Protein AF-A0A521RPM9-F1 (afdb_monomer_lite)

Radius of gyration: 12.96 Å; chains: 1; bounding box: 24×24×39 Å

pLDDT: mean 89.93, std 11.12, range [47.91, 98.19]

Sequence (60 aa):
MASLTDAAIRQAMKRVELDSTQESLVDGEGRGTGRLVLVLKPMPTRVTADWMAQQWRDGK

Secondary structure (DSSP, 8-state):
-----HHHHHHHHHHHHHH---EEEEES--BSS-EEEEEEEEETTEEEEEEEEE-BPTT-

Structure (mmCIF, N/CA/C/O backbone):
data_AF-A0A521RPM9-F1
#
_entry.id   AF-A0A521RPM9-F1
#
loop_
_atom_site.group_PDB
_atom_site.id
_atom_site.type_symbol
_atom_site.label_atom_id
_atom_site.label_alt_id
_atom_site.label_comp_id
_atom_site.label_asym_id
_atom_site.label_entity_id
_atom_site.label_seq_id
_atom_site.pdbx_PDB_ins_code
_atom_site.Cartn_x
_atom_site.Cartn_y
_atom_site.Cartn_z
_atom_site.occupancy
_atom_site.B_iso_or_equiv
_atom_site.auth_seq_id
_atom_site.auth_comp_id
_atom_site.auth_asym_id
_atom_site.auth_atom_id
_atom_site.pdbx_PDB_model_num
ATOM 1 N N . MET A 1 1 ? 8.681 8.638 -12.628 1.00 47.91 1 MET A N 1
ATOM 2 C CA . MET A 1 1 ? 8.476 9.468 -11.418 1.00 47.91 1 MET A CA 1
ATOM 3 C C . MET A 1 1 ? 8.134 8.516 -10.296 1.00 47.91 1 MET A C 1
ATOM 5 O O . MET A 1 1 ? 7.213 7.743 -10.502 1.00 47.91 1 MET A O 1
ATOM 9 N N . ALA A 1 2 ? 8.882 8.526 -9.190 1.00 55.69 2 ALA A N 1
ATOM 10 C CA . ALA A 1 2 ? 8.600 7.636 -8.066 1.00 55.69 2 ALA A CA 1
ATOM 11 C C . ALA A 1 2 ? 7.253 8.026 -7.435 1.00 55.69 2 ALA A C 1
ATOM 13 O O . ALA A 1 2 ? 7.123 9.122 -6.887 1.00 55.69 2 ALA A O 1
ATOM 14 N N . SER A 1 3 ? 6.233 7.187 -7.596 1.00 71.44 3 SER A N 1
ATOM 15 C CA . SER A 1 3 ? 4.859 7.468 -7.152 1.00 71.44 3 SER A CA 1
ATOM 16 C C . SER A 1 3 ? 4.623 7.126 -5.674 1.00 71.44 3 SER A C 1
ATOM 18 O O . SER A 1 3 ? 3.706 7.661 -5.046 1.00 71.44 3 SER A O 1
ATOM 20 N N . LEU A 1 4 ? 5.457 6.261 -5.092 1.00 88.06 4 LEU A N 1
ATOM 21 C CA . LEU A 1 4 ? 5.295 5.746 -3.733 1.00 88.06 4 LEU A CA 1
ATOM 22 C C . LEU A 1 4 ? 5.971 6.649 -2.698 1.00 88.06 4 LEU A C 1
ATOM 24 O O . LEU A 1 4 ? 7.013 6.329 -2.131 1.00 88.06 4 LEU A O 1
ATOM 28 N N . THR A 1 5 ? 5.356 7.800 -2.440 1.00 92.25 5 THR A N 1
ATOM 29 C CA . THR A 1 5 ? 5.791 8.700 -1.362 1.00 92.25 5 THR A CA 1
ATOM 30 C C . THR A 1 5 ? 5.249 8.253 -0.001 1.00 92.25 5 THR A C 1
ATOM 32 O O . THR A 1 5 ? 4.172 7.662 0.086 1.00 92.25 5 THR A O 1
ATOM 35 N N . ASP A 1 6 ? 5.947 8.598 1.087 1.00 93.50 6 ASP A N 1
ATOM 36 C CA . ASP A 1 6 ? 5.481 8.334 2.462 1.00 93.50 6 ASP A CA 1
ATOM 37 C C . ASP A 1 6 ? 4.078 8.917 2.718 1.00 93.50 6 ASP A C 1
ATOM 39 O O . ASP A 1 6 ? 3.216 8.259 3.300 1.00 93.50 6 ASP A O 1
ATOM 43 N N . ALA A 1 7 ? 3.804 10.119 2.197 1.00 94.88 7 ALA A N 1
ATOM 44 C CA . ALA A 1 7 ? 2.492 10.752 2.301 1.00 94.88 7 ALA A CA 1
ATOM 45 C C . ALA A 1 7 ? 1.392 9.927 1.608 1.00 94.88 7 ALA A C 1
ATOM 47 O O . ALA A 1 7 ? 0.329 9.711 2.196 1.00 94.88 7 ALA A O 1
ATOM 48 N N . ALA A 1 8 ? 1.657 9.422 0.398 1.00 94.25 8 ALA A N 1
ATOM 49 C CA . ALA A 1 8 ? 0.717 8.576 -0.335 1.00 94.25 8 ALA A CA 1
ATOM 50 C C . ALA A 1 8 ? 0.440 7.260 0.409 1.00 94.25 8 ALA A C 1
ATOM 52 O O . ALA A 1 8 ? -0.717 6.855 0.532 1.00 94.25 8 ALA A O 1
ATOM 53 N N . ILE A 1 9 ? 1.481 6.636 0.971 1.00 95.31 9 ILE A N 1
ATOM 54 C CA . ILE A 1 9 ? 1.361 5.395 1.746 1.00 95.31 9 ILE A CA 1
ATOM 55 C C . ILE A 1 9 ? 0.515 5.625 3.003 1.00 95.31 9 ILE A C 1
ATOM 57 O O . ILE A 1 9 ? -0.432 4.880 3.250 1.00 95.31 9 ILE A O 1
ATOM 61 N N . ARG A 1 10 ? 0.786 6.685 3.777 1.00 96.06 10 ARG A N 1
ATOM 62 C CA . ARG A 1 10 ? -0.011 7.022 4.971 1.00 96.06 10 ARG A CA 1
ATOM 63 C C . ARG A 1 10 ? -1.471 7.293 4.637 1.00 96.06 10 A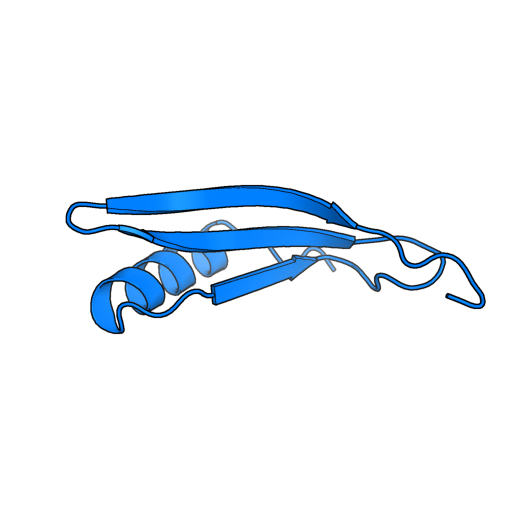RG A C 1
ATOM 65 O O . ARG A 1 10 ? -2.352 6.884 5.390 1.00 96.06 10 ARG A O 1
ATOM 72 N N . GLN A 1 11 ? -1.736 7.987 3.533 1.00 96.81 11 GLN A N 1
ATOM 73 C CA . GLN A 1 11 ? -3.102 8.287 3.121 1.00 96.81 11 GLN A CA 1
ATOM 74 C C . GLN A 1 11 ? -3.854 7.022 2.693 1.00 96.81 11 GLN A C 1
ATOM 76 O O . GLN A 1 11 ? -5.008 6.852 3.079 1.00 96.81 11 GLN A O 1
ATOM 81 N N . ALA A 1 12 ? -3.199 6.123 1.956 1.00 96.56 12 ALA A N 1
ATOM 82 C CA . ALA A 1 12 ? -3.774 4.836 1.577 1.00 96.56 12 ALA A CA 1
ATOM 83 C C . ALA A 1 12 ? -4.034 3.943 2.798 1.00 96.56 12 ALA A C 1
ATOM 85 O O . ALA A 1 12 ? -5.116 3.381 2.917 1.00 96.56 12 ALA A O 1
ATOM 86 N N . MET A 1 13 ? -3.112 3.886 3.768 1.00 96.88 13 MET A N 1
ATOM 87 C CA . MET A 1 13 ? -3.341 3.139 5.013 1.00 96.88 13 MET A CA 1
ATOM 88 C C . MET A 1 13 ? -4.587 3.631 5.761 1.00 96.88 13 MET A C 1
ATOM 90 O O . MET A 1 13 ? -5.376 2.806 6.208 1.00 96.88 13 MET A O 1
ATOM 94 N N . LYS A 1 14 ? -4.806 4.953 5.838 1.00 97.56 14 LYS A N 1
ATOM 95 C CA . LYS A 1 14 ? -6.021 5.521 6.448 1.00 97.56 14 LYS A CA 1
ATOM 96 C C . LYS A 1 14 ? -7.296 5.128 5.701 1.00 97.56 14 LYS A C 1
ATOM 98 O O . LYS A 1 14 ? -8.293 4.826 6.342 1.00 97.56 14 LYS A O 1
ATOM 103 N N . ARG A 1 15 ? -7.282 5.135 4.363 1.00 97.62 15 ARG A N 1
ATOM 104 C CA . ARG A 1 15 ? -8.440 4.690 3.565 1.00 97.62 15 ARG A CA 1
ATOM 105 C C . ARG A 1 15 ? -8.750 3.218 3.807 1.00 97.62 15 ARG A C 1
ATOM 107 O O . ARG A 1 15 ? -9.885 2.876 4.098 1.00 97.62 15 ARG A O 1
ATOM 114 N N . VAL A 1 16 ? -7.728 2.364 3.772 1.00 98.12 16 VAL A N 1
ATOM 115 C CA . VAL A 1 16 ? -7.863 0.921 4.021 1.00 98.12 16 VAL A CA 1
ATOM 116 C C . VAL A 1 16 ? -8.411 0.637 5.420 1.00 98.12 16 VAL A C 1
ATOM 118 O O . VAL A 1 16 ? -9.246 -0.249 5.578 1.00 98.12 16 VAL A O 1
ATOM 121 N N . GLU A 1 17 ? -7.960 1.387 6.428 1.00 97.12 17 GLU A N 1
ATOM 122 C CA . GLU A 1 17 ? -8.473 1.304 7.799 1.00 97.12 17 GLU A CA 1
ATOM 123 C C . GLU A 1 17 ? -9.962 1.677 7.879 1.00 97.12 17 GLU A C 1
ATOM 125 O O . GLU A 1 17 ? -10.744 0.931 8.463 1.00 97.12 17 GLU A O 1
ATOM 130 N N . LEU A 1 18 ? -10.359 2.800 7.272 1.00 97.25 18 LEU A N 1
ATOM 131 C CA . LEU A 1 18 ? -11.736 3.304 7.322 1.00 97.25 18 LEU A CA 1
ATOM 132 C C . LEU A 1 18 ? -12.713 2.439 6.517 1.00 97.25 18 LEU A C 1
ATOM 134 O O . LEU A 1 18 ? -13.791 2.104 7.003 1.00 97.25 18 LEU A O 1
ATOM 138 N N . ASP A 1 19 ? -12.320 2.053 5.307 1.00 96.06 19 ASP A N 1
ATOM 139 C CA . ASP A 1 19 ? -13.206 1.405 4.337 1.00 96.06 19 ASP A CA 1
ATOM 140 C C . ASP A 1 19 ? -13.133 -0.126 4.417 1.00 96.06 19 ASP A C 1
ATOM 142 O O . ASP A 1 19 ? -13.854 -0.826 3.703 1.00 96.06 19 ASP A O 1
ATOM 146 N N . SER A 1 20 ? -12.226 -0.664 5.245 1.00 95.31 20 SER A N 1
ATOM 147 C CA . SER A 1 20 ? -11.950 -2.103 5.375 1.00 95.31 20 SER A CA 1
ATOM 148 C C . SER A 1 20 ? -11.777 -2.804 4.021 1.00 95.31 20 SER A C 1
ATOM 150 O O . SER A 1 20 ? -12.137 -3.970 3.850 1.00 95.31 20 SER A O 1
ATOM 152 N N . THR A 1 21 ? -11.192 -2.096 3.051 1.00 97.19 21 THR A N 1
ATOM 153 C CA . THR A 1 21 ? -11.003 -2.565 1.674 1.00 97.19 21 THR A CA 1
ATOM 154 C C . THR A 1 21 ? -9.521 -2.584 1.327 1.00 97.19 21 THR A C 1
ATOM 156 O O . THR A 1 21 ? -8.793 -1.648 1.639 1.00 97.19 21 THR A O 1
ATOM 159 N N . GLN A 1 22 ? -9.058 -3.658 0.684 1.00 97.50 22 GLN A N 1
ATOM 160 C CA . GLN A 1 22 ? -7.667 -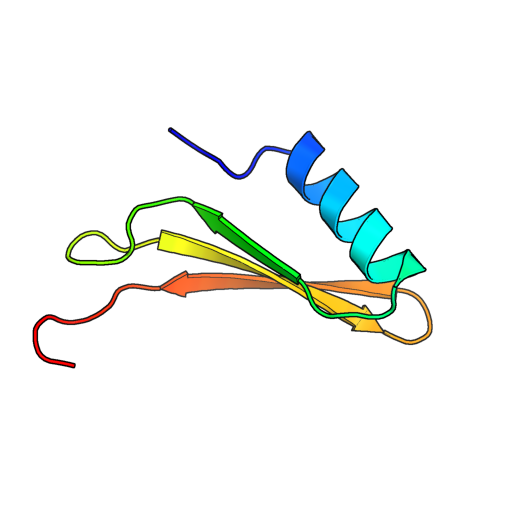3.780 0.242 1.00 97.50 22 GLN A CA 1
ATOM 161 C C . GLN A 1 22 ? -7.339 -2.729 -0.830 1.00 97.50 22 GLN A C 1
ATOM 163 O O . GLN A 1 22 ? -8.078 -2.582 -1.801 1.00 97.50 22 GLN A O 1
ATOM 168 N N . GLU A 1 23 ? -6.185 -2.073 -0.709 1.00 97.00 23 GLU A N 1
ATOM 169 C CA . GLU A 1 23 ? -5.681 -1.112 -1.697 1.00 97.00 23 GLU A CA 1
ATOM 170 C C . GLU A 1 23 ? -4.318 -1.568 -2.243 1.00 97.00 23 GLU A C 1
ATOM 172 O O . GLU A 1 23 ? -3.572 -2.295 -1.584 1.00 97.00 23 GLU A O 1
ATOM 177 N N . SER A 1 24 ? -3.980 -1.187 -3.476 1.00 95.12 24 SER A N 1
ATOM 178 C CA . SER A 1 24 ? -2.661 -1.446 -4.065 1.00 95.12 24 SER A CA 1
ATOM 179 C C . SER A 1 24 ? -2.092 -0.178 -4.678 1.00 95.12 24 SER A C 1
ATOM 181 O O . SER A 1 24 ? -2.683 0.398 -5.588 1.00 95.12 24 SER A O 1
ATOM 183 N N . LEU A 1 25 ? -0.924 0.229 -4.195 1.00 94.56 25 LEU A N 1
ATOM 184 C CA . LEU A 1 25 ? -0.165 1.344 -4.740 1.00 94.56 25 LEU A CA 1
ATOM 185 C C . LEU A 1 25 ? 0.936 0.802 -5.655 1.00 94.56 25 LEU A C 1
ATOM 187 O O . LEU A 1 25 ? 1.598 -0.180 -5.318 1.00 94.56 25 LEU A O 1
ATOM 191 N N . VAL A 1 26 ? 1.126 1.427 -6.815 1.00 92.50 26 VAL A N 1
ATOM 192 C CA . VAL A 1 26 ? 2.073 0.967 -7.840 1.00 92.50 26 VAL A CA 1
ATOM 193 C C . VAL A 1 26 ? 3.036 2.075 -8.236 1.00 92.50 26 VAL A C 1
ATOM 195 O O . VAL A 1 26 ? 2.611 3.210 -8.451 1.00 92.50 26 VAL A O 1
ATOM 198 N N . ASP A 1 27 ? 4.314 1.729 -8.375 1.00 90.88 27 ASP A N 1
ATOM 199 C CA . ASP A 1 27 ? 5.368 2.617 -8.866 1.00 90.88 27 ASP A CA 1
ATOM 200 C C . ASP A 1 27 ? 6.156 1.956 -9.999 1.00 90.88 27 ASP A C 1
ATOM 202 O O . ASP A 1 27 ? 6.730 0.881 -9.827 1.00 90.88 27 ASP A O 1
ATOM 206 N N . GLY A 1 28 ? 6.161 2.592 -11.168 1.00 85.75 28 GLY A N 1
ATOM 207 C CA . GLY A 1 28 ? 6.717 2.053 -12.410 1.00 85.75 28 GLY A CA 1
ATOM 208 C C . GLY A 1 28 ? 5.666 1.569 -13.416 1.00 85.75 28 GLY A C 1
ATOM 209 O O . GLY A 1 28 ? 4.472 1.474 -13.131 1.00 85.75 28 GLY A O 1
ATOM 210 N N . GLU A 1 29 ? 6.131 1.271 -14.629 1.00 81.81 29 GLU A N 1
ATOM 211 C CA . GLU A 1 29 ? 5.285 1.045 -15.813 1.00 81.81 29 GLU A CA 1
ATOM 212 C C . GLU A 1 29 ? 4.846 -0.421 -15.990 1.00 81.81 29 GLU A C 1
ATOM 214 O O . GLU A 1 29 ? 3.852 -0.711 -16.656 1.00 81.81 29 GLU A O 1
ATOM 219 N N . GLY A 1 30 ? 5.550 -1.376 -15.373 1.00 77.06 30 GLY A N 1
ATOM 220 C CA . GLY A 1 30 ? 5.153 -2.787 -15.309 1.00 77.06 30 GLY A CA 1
ATOM 221 C C . GLY A 1 30 ? 5.452 -3.636 -16.555 1.00 77.06 30 GLY A C 1
ATOM 222 O O . GLY A 1 30 ? 5.925 -4.763 -16.395 1.00 77.06 30 GLY A O 1
ATOM 223 N N . ARG A 1 31 ? 5.220 -3.137 -17.779 1.00 76.75 31 ARG A N 1
ATOM 224 C CA . ARG A 1 31 ? 5.531 -3.865 -19.033 1.00 76.75 31 ARG A CA 1
ATOM 225 C C . ARG A 1 31 ? 6.992 -3.689 -19.426 1.00 76.75 31 ARG A C 1
ATOM 227 O O . ARG A 1 31 ? 7.455 -2.558 -19.490 1.00 76.75 31 ARG A O 1
ATOM 234 N N . GLY A 1 32 ? 7.714 -4.785 -19.664 1.00 74.62 32 GLY A N 1
ATOM 235 C CA . GLY A 1 32 ? 9.125 -4.769 -20.086 1.00 74.62 32 GLY A CA 1
ATOM 236 C C . GLY A 1 32 ? 10.123 -4.277 -19.024 1.00 74.62 32 GLY A C 1
ATOM 237 O O . GLY A 1 32 ? 11.249 -4.754 -18.980 1.00 74.62 32 GLY A O 1
ATOM 238 N N . THR A 1 33 ? 9.694 -3.419 -18.096 1.00 83.00 33 THR A N 1
ATOM 239 C CA . THR A 1 33 ? 10.551 -2.736 -17.107 1.00 83.00 33 THR A CA 1
ATOM 240 C C . THR A 1 33 ? 10.299 -3.202 -15.670 1.00 83.00 33 THR A C 1
ATOM 242 O O . THR A 1 33 ? 11.205 -3.203 -14.845 1.00 83.00 33 THR A O 1
ATOM 245 N N . GLY A 1 34 ? 9.074 -3.643 -15.367 1.00 87.38 34 GLY A N 1
ATOM 246 C CA . GLY A 1 34 ? 8.639 -3.961 -14.006 1.00 87.38 34 GLY A CA 1
ATOM 247 C C . GLY A 1 34 ? 8.115 -2.752 -13.220 1.00 87.38 34 GLY A C 1
ATOM 248 O O . GLY A 1 34 ? 8.131 -1.615 -13.696 1.00 87.38 34 GLY A O 1
ATOM 249 N N . ARG A 1 35 ? 7.557 -3.023 -12.039 1.00 90.88 35 AR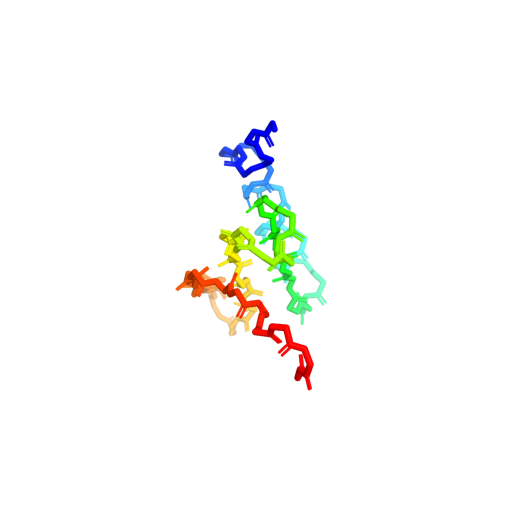G A N 1
ATOM 250 C CA . ARG A 1 35 ? 6.9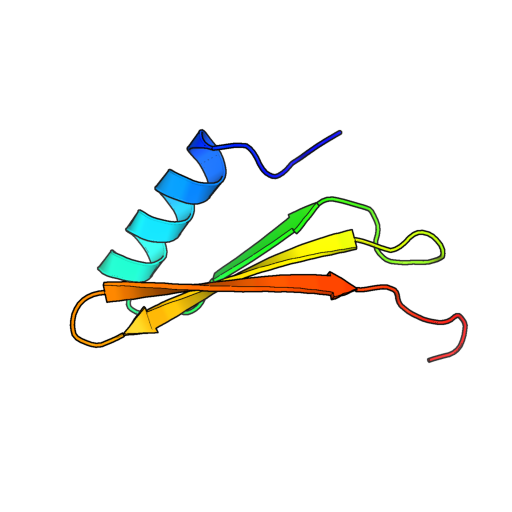95 -2.052 -11.092 1.00 90.88 35 ARG A CA 1
ATOM 251 C C . ARG A 1 35 ? 7.104 -2.557 -9.656 1.00 90.88 35 ARG A C 1
ATOM 253 O O . ARG A 1 35 ? 7.019 -3.761 -9.414 1.00 90.88 35 ARG A O 1
ATOM 260 N N . LEU A 1 36 ? 7.231 -1.638 -8.710 1.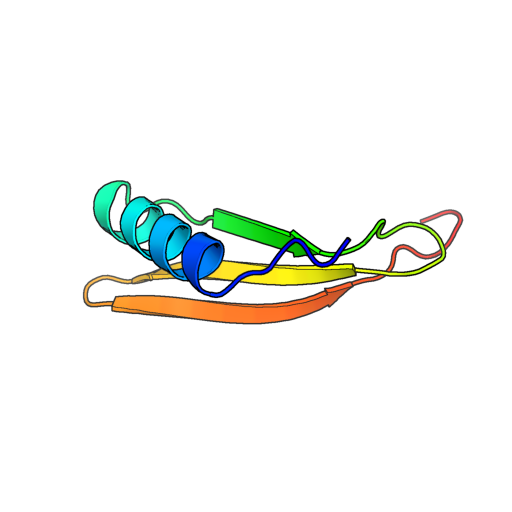00 92.62 36 LEU A N 1
ATOM 261 C CA . LEU A 1 36 ? 7.015 -1.905 -7.294 1.00 92.62 36 LEU A CA 1
ATOM 262 C C . LEU A 1 36 ? 5.510 -1.851 -7.010 1.00 92.62 36 LEU A C 1
ATOM 264 O O . LEU A 1 36 ? 4.808 -0.968 -7.502 1.00 92.62 36 LEU A O 1
ATOM 268 N N . VAL A 1 37 ? 5.012 -2.799 -6.227 1.00 94.12 37 VAL A N 1
ATOM 269 C CA . VAL A 1 37 ? 3.621 -2.868 -5.779 1.00 94.12 37 VAL A CA 1
ATOM 270 C C . VAL A 1 37 ? 3.612 -2.969 -4.260 1.00 94.12 37 VAL A C 1
ATOM 272 O O . VAL A 1 37 ? 4.237 -3.868 -3.697 1.00 94.12 37 VAL A O 1
ATOM 275 N N . LEU A 1 38 ? 2.881 -2.067 -3.612 1.00 95.88 38 LEU A N 1
ATOM 276 C CA . LEU A 1 38 ? 2.551 -2.126 -2.195 1.00 95.88 38 LEU A CA 1
ATOM 277 C C . LEU A 1 38 ? 1.080 -2.499 -2.045 1.00 95.88 38 LEU A C 1
ATOM 279 O O . LEU A 1 38 ? 0.208 -1.716 -2.419 1.00 95.88 38 LEU A O 1
ATOM 283 N N . VAL A 1 39 ? 0.803 -3.672 -1.485 1.00 97.31 39 VAL A N 1
ATOM 284 C CA . VAL A 1 39 ? -0.561 -4.132 -1.204 1.00 97.31 39 VAL A CA 1
ATOM 285 C C . VAL A 1 39 ? -0.860 -3.901 0.267 1.00 97.31 39 VAL A C 1
ATOM 287 O O . VAL A 1 39 ? -0.194 -4.472 1.126 1.00 97.31 39 VAL A O 1
ATOM 290 N N . LEU A 1 40 ? -1.871 -3.087 0.554 1.00 97.94 40 LEU A N 1
ATOM 291 C CA . LEU A 1 40 ? -2.330 -2.771 1.902 1.00 97.94 40 LEU A CA 1
ATOM 292 C C . LEU A 1 40 ? -3.600 -3.559 2.208 1.00 97.94 40 LEU A C 1
ATOM 294 O O . LEU A 1 40 ? -4.591 -3.443 1.487 1.00 97.94 40 LEU A O 1
ATOM 298 N N . LYS A 1 41 ? -3.573 -4.354 3.278 1.00 98.19 41 LYS A N 1
ATOM 299 C CA . LYS A 1 41 ? -4.661 -5.257 3.664 1.00 98.19 41 LYS A CA 1
ATOM 300 C C . LYS A 1 41 ? -5.231 -4.863 5.025 1.00 98.19 41 LYS A C 1
ATOM 302 O O . LYS A 1 41 ? -4.458 -4.794 5.991 1.00 98.19 41 LYS A O 1
ATOM 307 N N . PRO A 1 42 ? -6.551 -4.649 5.130 1.00 98.00 42 PRO A N 1
ATOM 308 C CA . PRO A 1 42 ? -7.199 -4.438 6.412 1.00 98.00 42 PRO A CA 1
ATOM 309 C C . PRO A 1 42 ? -7.204 -5.753 7.199 1.00 98.00 42 PRO A C 1
ATOM 311 O O . PRO A 1 42 ? -7.474 -6.825 6.659 1.00 98.00 42 PRO A O 1
ATOM 314 N N . MET A 1 43 ? -6.902 -5.669 8.488 1.00 97.19 43 MET A N 1
ATOM 315 C CA . MET A 1 43 ? -7.026 -6.751 9.464 1.00 97.19 43 MET A CA 1
ATOM 316 C C . MET A 1 43 ? -7.878 -6.239 10.632 1.00 97.19 43 MET A C 1
ATOM 318 O O . MET A 1 43 ? -7.960 -5.027 10.824 1.00 97.19 43 MET A O 1
ATOM 322 N N . PRO A 1 44 ? -8.439 -7.117 11.483 1.00 95.56 44 PRO A N 1
ATOM 323 C CA . PRO A 1 44 ? -9.341 -6.685 12.556 1.00 95.56 44 PRO A CA 1
ATOM 324 C C . PRO A 1 44 ? -8.787 -5.607 13.504 1.00 95.56 44 PRO A C 1
ATOM 326 O O . PRO A 1 44 ? -9.559 -4.863 14.094 1.00 95.56 44 PRO A O 1
ATOM 329 N N . THR A 1 45 ? -7.464 -5.528 13.681 1.00 96.25 45 THR A N 1
ATOM 330 C CA . THR A 1 45 ? -6.818 -4.600 14.629 1.00 96.25 45 THR A CA 1
ATOM 331 C C . THR A 1 45 ? -5.667 -3.792 14.031 1.00 96.25 45 THR A C 1
ATOM 333 O O . THR A 1 45 ? -4.939 -3.129 14.767 1.00 96.25 45 THR A O 1
ATOM 336 N N . ARG A 1 46 ? -5.429 -3.893 12.718 1.00 97.00 46 ARG A N 1
ATOM 337 C CA . ARG A 1 46 ? -4.280 -3.259 12.053 1.00 97.00 46 ARG A CA 1
ATOM 338 C C . ARG A 1 46 ? -4.449 -3.221 10.540 1.00 97.00 46 ARG A C 1
ATOM 340 O O . ARG A 1 46 ? -5.204 -4.006 9.981 1.00 97.00 46 ARG A O 1
ATOM 347 N N . VAL A 1 47 ? -3.640 -2.408 9.874 1.00 98.00 47 VAL A N 1
ATOM 348 C CA . VAL A 1 47 ? -3.369 -2.547 8.438 1.00 98.00 47 VAL A CA 1
ATOM 349 C C . VAL A 1 47 ? -2.028 -3.258 8.275 1.00 98.00 47 VAL A C 1
ATOM 351 O O . VAL A 1 47 ? -1.066 -2.957 8.980 1.00 98.00 47 VAL A O 1
ATOM 354 N N . THR A 1 48 ? -1.970 -4.236 7.377 1.00 97.62 48 THR A N 1
ATOM 355 C CA . THR A 1 48 ? -0.722 -4.923 7.006 1.00 97.62 48 THR A CA 1
ATOM 356 C C . THR A 1 48 ? -0.341 -4.587 5.575 1.00 97.62 48 THR A C 1
ATOM 358 O O . THR A 1 48 ? -1.183 -4.143 4.796 1.00 97.62 48 THR A O 1
ATOM 361 N N . ALA A 1 49 ? 0.933 -4.771 5.243 1.00 96.56 49 ALA A N 1
ATOM 362 C CA . ALA A 1 49 ? 1.488 -4.387 3.960 1.00 96.56 49 ALA A CA 1
ATOM 363 C C . ALA A 1 49 ? 2.388 -5.496 3.408 1.00 96.56 49 ALA A C 1
ATOM 365 O O . ALA A 1 49 ? 3.296 -5.941 4.107 1.00 96.56 49 ALA A O 1
ATOM 366 N N . ASP A 1 50 ? 2.165 -5.877 2.151 1.00 96.56 50 ASP A N 1
ATOM 367 C CA . ASP A 1 50 ? 3.060 -6.742 1.381 1.00 96.56 50 ASP A CA 1
ATOM 368 C C . ASP A 1 50 ? 3.709 -5.935 0.252 1.00 96.56 50 ASP A C 1
ATOM 370 O O . ASP A 1 50 ? 3.031 -5.195 -0.467 1.00 96.56 50 ASP A O 1
ATOM 374 N N . TRP A 1 51 ? 5.018 -6.106 0.071 1.00 93.81 51 TRP A N 1
ATOM 375 C CA . TRP A 1 51 ? 5.785 -5.457 -0.993 1.00 93.81 51 TRP A CA 1
ATOM 376 C C . TRP A 1 51 ? 6.197 -6.469 -2.054 1.00 93.81 51 TRP A C 1
ATOM 378 O O . TRP A 1 51 ? 6.687 -7.552 -1.734 1.00 93.81 51 TRP A O 1
ATOM 388 N N . MET A 1 52 ? 6.030 -6.106 -3.324 1.00 94.38 52 MET A N 1
ATOM 389 C CA . MET A 1 52 ? 6.385 -6.958 -4.457 1.00 94.38 52 MET A CA 1
ATOM 390 C C . MET A 1 52 ? 7.051 -6.150 -5.564 1.00 94.38 52 MET A C 1
ATOM 392 O O . MET A 1 52 ? 6.561 -5.091 -5.944 1.00 94.38 52 MET A O 1
ATOM 396 N N . ALA A 1 53 ? 8.108 -6.695 -6.157 1.00 92.12 53 ALA A N 1
ATOM 397 C CA . ALA A 1 53 ? 8.516 -6.307 -7.501 1.00 92.12 53 ALA A CA 1
ATOM 398 C C . ALA A 1 53 ? 7.756 -7.188 -8.501 1.00 92.12 53 ALA A C 1
ATOM 400 O O . ALA A 1 53 ? 7.823 -8.415 -8.431 1.00 92.12 53 ALA A O 1
ATOM 401 N N . GLN A 1 54 ? 7.012 -6.572 -9.415 1.00 90.62 54 GLN A N 1
ATOM 402 C CA . GLN A 1 54 ? 6.217 -7.261 -10.425 1.00 90.62 54 GLN A CA 1
ATOM 403 C C . GLN A 1 54 ? 6.641 -6.809 -11.818 1.00 90.62 54 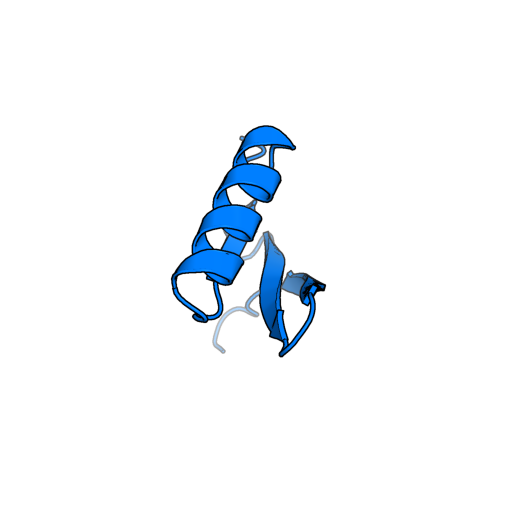GLN A C 1
ATOM 405 O O . GLN A 1 54 ? 6.702 -5.618 -12.094 1.00 90.62 54 GLN A O 1
ATOM 410 N N . GLN A 1 55 ? 6.861 -7.755 -12.723 1.00 89.19 55 GLN A N 1
ATOM 411 C CA . GLN A 1 55 ? 7.076 -7.490 -14.142 1.00 89.19 55 GLN A CA 1
ATOM 412 C C . GLN A 1 55 ? 6.225 -8.459 -14.950 1.00 89.19 55 GLN A C 1
ATOM 414 O O . GLN A 1 55 ? 6.211 -9.659 -14.665 1.00 89.19 55 GLN A O 1
ATOM 419 N N . TRP A 1 56 ? 5.533 -7.941 -15.963 1.00 83.62 56 TRP A N 1
ATOM 420 C CA . TRP A 1 56 ? 4.894 -8.801 -16.951 1.00 83.62 56 TRP A CA 1
ATOM 421 C C . TRP A 1 56 ? 5.914 -9.248 -17.986 1.00 83.62 56 TRP A C 1
ATOM 423 O O . TRP A 1 56 ? 6.708 -8.444 -18.474 1.00 83.62 56 TRP A O 1
ATOM 433 N N . ARG A 1 57 ? 5.901 -10.545 -18.295 1.00 82.00 57 ARG A N 1
ATOM 434 C CA . ARG A 1 57 ? 6.734 -11.115 -19.352 1.00 82.00 57 ARG A CA 1
ATOM 435 C C . ARG A 1 57 ? 5.996 -10.928 -20.669 1.00 82.00 57 ARG A C 1
ATOM 437 O O . ARG A 1 57 ? 4.812 -11.239 -20.735 1.00 82.00 57 ARG A O 1
ATOM 444 N N . ASP A 1 58 ? 6.684 -10.447 -21.698 1.00 74.06 58 ASP A N 1
ATOM 445 C CA . ASP A 1 58 ? 6.062 -10.234 -23.005 1.00 74.06 58 ASP A CA 1
ATOM 446 C C . ASP A 1 58 ? 5.381 -11.520 -23.508 1.00 74.06 58 ASP A C 1
ATOM 448 O O . ASP A 1 58 ? 5.960 -12.608 -23.477 1.00 74.06 58 ASP A O 1
ATOM 452 N N . GLY A 1 59 ? 4.119 -11.390 -23.928 1.00 69.06 59 GLY A N 1
ATOM 453 C CA . GLY A 1 59 ? 3.290 -12.503 -24.401 1.00 69.06 59 GLY A CA 1
ATOM 454 C C . GLY A 1 59 ? 2.576 -13.326 -23.318 1.00 69.06 59 GLY A C 1
ATOM 455 O O . GLY A 1 59 ? 1.993 -14.356 -23.661 1.00 69.06 59 GLY A O 1
ATOM 456 N N . LYS A 1 60 ? 2.603 -12.909 -22.042 1.00 57.50 60 LYS A N 1
ATOM 457 C CA . LYS A 1 60 ? 1.832 -13.513 -20.940 1.00 57.50 60 LYS A CA 1
ATOM 458 C C . LYS A 1 60 ? 1.130 -12.478 -20.068 1.00 57.50 60 LYS A C 1
ATOM 460 O O . LYS A 1 60 ? 1.678 -11.368 -19.900 1.00 57.50 60 LYS A O 1
#

Foldseek 3Di:
DFPDDPVVVVVVQVCCAVVVDKDKDWGDDQEPPWIKIWIWHDDPVGIDIDIDTHHDDPPD